Protein AF-A0AAW2L0H9-F1 (afdb_monomer)

Structure (mmCIF, N/CA/C/O backbone):
data_AF-A0AAW2L0H9-F1
#
_entry.id   AF-A0AAW2L0H9-F1
#
loop_
_atom_site.group_PDB
_atom_site.id
_atom_site.type_symbol
_atom_site.label_atom_id
_atom_site.label_alt_id
_atom_site.label_comp_id
_atom_site.label_asym_id
_atom_site.label_entity_id
_atom_site.label_seq_id
_atom_site.pdbx_PDB_ins_code
_atom_site.Cartn_x
_atom_site.Cartn_y
_atom_site.Cartn_z
_atom_site.occupancy
_atom_site.B_iso_or_equiv
_atom_site.auth_seq_id
_atom_site.auth_comp_id
_atom_site.auth_asym_id
_atom_site.auth_atom_id
_atom_site.pdbx_PDB_model_num
ATOM 1 N N . MET A 1 1 ? -26.288 -9.639 9.232 1.00 68.69 1 MET A N 1
ATOM 2 C CA . MET A 1 1 ? -25.685 -8.308 9.494 1.00 68.69 1 MET A CA 1
ATOM 3 C C . MET A 1 1 ? -24.436 -8.080 8.660 1.00 68.69 1 MET A C 1
ATOM 5 O O . MET A 1 1 ? -24.229 -6.952 8.242 1.00 68.69 1 MET A O 1
ATOM 9 N N . GLU A 1 2 ? -23.657 -9.123 8.372 1.00 68.81 2 GLU A N 1
ATOM 10 C CA . GLU A 1 2 ? -22.473 -9.028 7.508 1.00 68.81 2 GLU A CA 1
ATOM 11 C C . GLU A 1 2 ? -22.775 -8.442 6.126 1.00 68.81 2 GLU A C 1
ATOM 13 O O . GLU A 1 2 ? -22.082 -7.518 5.729 1.00 68.81 2 GLU A O 1
ATOM 18 N N . ASN A 1 3 ? -23.859 -8.856 5.455 1.00 74.88 3 ASN A N 1
ATOM 19 C CA . ASN A 1 3 ? -24.257 -8.261 4.167 1.00 74.88 3 ASN A CA 1
ATOM 20 C C . ASN A 1 3 ? -24.518 -6.748 4.273 1.00 74.88 3 ASN A C 1
ATOM 22 O O . ASN A 1 3 ? -23.981 -5.981 3.492 1.00 74.88 3 ASN A O 1
ATOM 26 N N . ALA A 1 4 ? -25.215 -6.290 5.319 1.00 76.44 4 ALA A N 1
ATOM 27 C CA . ALA A 1 4 ? -25.436 -4.857 5.532 1.00 76.44 4 ALA A CA 1
ATOM 28 C C . ALA A 1 4 ? -24.124 -4.086 5.792 1.00 76.44 4 ALA A C 1
ATOM 30 O O . ALA A 1 4 ? -23.975 -2.951 5.351 1.00 76.44 4 ALA A O 1
ATOM 31 N N . ILE A 1 5 ? -23.163 -4.701 6.493 1.00 80.94 5 ILE A N 1
ATOM 32 C CA . ILE A 1 5 ? -21.827 -4.125 6.719 1.00 80.94 5 ILE A CA 1
ATOM 33 C C . ILE A 1 5 ? -20.991 -4.149 5.429 1.00 80.94 5 ILE A C 1
ATOM 35 O O . ILE A 1 5 ? -20.182 -3.249 5.217 1.00 80.94 5 ILE A O 1
ATOM 39 N N . ARG A 1 6 ? -21.188 -5.146 4.560 1.00 79.12 6 ARG A N 1
ATOM 40 C CA . ARG A 1 6 ? -20.554 -5.234 3.240 1.00 79.12 6 ARG A CA 1
ATOM 41 C C . ARG A 1 6 ? -21.055 -4.115 2.325 1.00 79.12 6 ARG A C 1
ATOM 43 O O . ARG A 1 6 ? -20.229 -3.423 1.738 1.00 79.12 6 ARG A O 1
ATOM 50 N N . ASP A 1 7 ? -22.367 -3.896 2.284 1.00 82.44 7 ASP A N 1
ATOM 51 C CA . ASP A 1 7 ? -23.002 -2.871 1.447 1.00 82.44 7 ASP A CA 1
ATOM 52 C C . ASP A 1 7 ? -22.678 -1.451 1.937 1.00 82.44 7 ASP A C 1
ATOM 54 O O . ASP A 1 7 ? -22.433 -0.544 1.144 1.00 82.44 7 ASP A O 1
ATOM 58 N N . ASN A 1 8 ? -22.624 -1.247 3.259 1.00 83.81 8 ASN A N 1
ATOM 59 C CA . ASN A 1 8 ? -22.201 0.015 3.857 1.00 83.81 8 ASN A CA 1
ATOM 60 C C . ASN A 1 8 ? -21.251 -0.213 5.054 1.00 83.81 8 ASN A C 1
ATOM 62 O O . ASN A 1 8 ? -21.676 -0.333 6.207 1.00 83.81 8 ASN A O 1
ATOM 66 N N . PRO A 1 9 ? -19.927 -0.183 4.829 1.00 80.75 9 PRO A N 1
ATOM 67 C CA . PRO A 1 9 ? -18.940 -0.372 5.896 1.00 80.75 9 PRO A CA 1
ATOM 68 C C . PRO A 1 9 ? -18.970 0.730 6.965 1.00 80.75 9 PRO A C 1
ATOM 70 O O . PRO A 1 9 ? -18.558 0.528 8.113 1.00 80.75 9 PRO A O 1
ATOM 73 N N . ASN A 1 10 ? -19.483 1.910 6.614 1.00 82.88 10 ASN A N 1
ATOM 74 C CA . ASN A 1 10 ? -19.468 3.100 7.456 1.00 82.88 10 ASN A CA 1
ATOM 75 C C . ASN A 1 10 ? -20.733 3.256 8.310 1.00 82.88 10 ASN A C 1
ATOM 77 O O . ASN A 1 10 ? -20.893 4.295 8.945 1.00 82.88 10 ASN A O 1
ATOM 81 N N . ILE A 1 11 ? -21.592 2.229 8.406 1.00 88.25 11 ILE A N 1
ATOM 82 C CA . ILE A 1 11 ? -22.805 2.300 9.237 1.00 88.25 11 ILE A CA 1
ATOM 83 C C . I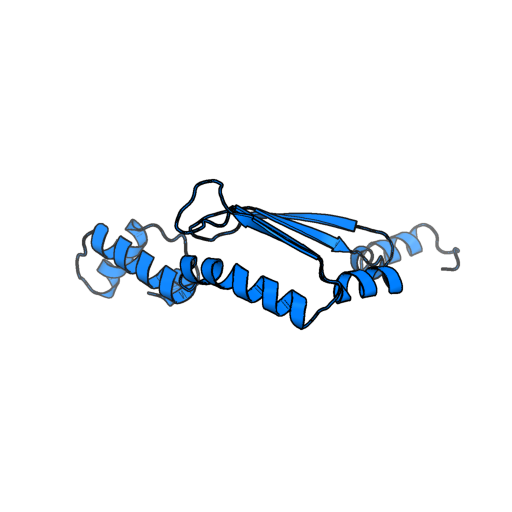LE A 1 11 ? -22.449 2.721 10.679 1.00 88.25 11 ILE A C 1
ATOM 85 O O . ILE A 1 11 ? -21.609 2.067 11.319 1.00 88.25 11 ILE A O 1
ATOM 89 N N . PRO A 1 12 ? -23.079 3.780 11.220 1.00 90.81 12 PRO A N 1
ATOM 90 C CA . PRO A 1 12 ? -22.887 4.205 12.599 1.00 90.81 12 PRO A CA 1
ATOM 91 C C . PRO A 1 12 ? -23.202 3.090 13.603 1.00 90.81 12 PRO A C 1
ATOM 93 O O . PRO A 1 12 ? -24.189 2.366 13.474 1.00 90.81 12 PRO A O 1
ATOM 96 N N . ILE A 1 13 ? -22.401 2.986 14.668 1.00 90.38 13 ILE A N 1
ATOM 97 C CA . ILE A 1 13 ? -22.581 1.950 15.704 1.00 90.38 13 ILE A CA 1
ATOM 98 C C . ILE A 1 13 ? -23.964 2.032 16.363 1.00 90.38 13 ILE A C 1
ATOM 100 O O . ILE A 1 13 ? -24.555 0.999 16.666 1.00 90.38 13 ILE A O 1
ATOM 104 N N . GLN A 1 14 ? -24.503 3.242 16.546 1.00 90.38 14 GLN A N 1
ATOM 105 C CA . GLN A 1 14 ? -25.849 3.429 17.099 1.00 90.38 14 GLN A CA 1
ATOM 106 C C . GLN A 1 14 ? -26.927 2.839 16.190 1.00 90.38 14 GLN A C 1
ATOM 108 O O . GLN A 1 14 ? -27.842 2.167 16.656 1.00 90.38 14 GLN A O 1
ATOM 113 N N . GLN A 1 15 ? -26.780 3.014 14.878 1.00 90.94 15 GLN A N 1
ATOM 114 C CA . GLN A 1 15 ? -27.716 2.464 13.907 1.00 90.94 15 GLN A CA 1
ATOM 115 C C . GLN A 1 15 ? -27.656 0.929 13.884 1.00 90.94 15 GLN A C 1
ATOM 117 O O . GLN A 1 15 ? -28.698 0.275 13.837 1.00 90.94 15 GLN A O 1
ATOM 122 N N . LEU A 1 16 ? -26.459 0.342 14.015 1.00 91.06 16 LEU A N 1
ATOM 123 C CA . LEU A 1 16 ? -26.296 -1.106 14.193 1.00 91.06 16 LEU A CA 1
ATOM 124 C C . LEU A 1 16 ? -26.947 -1.602 15.490 1.00 91.06 16 LEU A C 1
ATOM 126 O O . LEU A 1 16 ? -27.699 -2.572 15.446 1.00 91.06 16 LEU A O 1
ATOM 130 N N . LYS A 1 17 ? -26.721 -0.922 16.624 1.00 91.94 17 LYS A N 1
ATOM 131 C CA . LYS A 1 17 ? -27.340 -1.276 17.914 1.00 91.94 17 LYS A CA 1
ATOM 132 C C . LYS A 1 17 ? -28.870 -1.259 17.812 1.00 91.94 17 LYS A C 1
ATOM 134 O O . LYS A 1 17 ? -29.513 -2.235 18.186 1.00 91.94 17 LYS A O 1
ATOM 139 N N . ASN A 1 18 ? -29.439 -0.205 17.228 1.00 91.19 18 ASN A N 1
ATOM 140 C CA . ASN A 1 18 ? -30.886 -0.080 17.032 1.00 91.19 18 ASN A CA 1
ATOM 141 C C . ASN A 1 18 ? -31.439 -1.166 16.102 1.00 91.19 18 ASN A C 1
ATOM 143 O O . ASN A 1 18 ? -32.533 -1.675 16.323 1.00 91.19 18 ASN A O 1
ATOM 147 N N . THR A 1 19 ? -30.680 -1.551 15.075 1.00 89.69 19 THR A N 1
ATOM 148 C CA . THR A 1 19 ? -31.071 -2.637 14.166 1.00 89.69 19 THR A CA 1
ATOM 149 C C . THR A 1 19 ? -31.106 -3.985 14.887 1.00 89.69 19 THR A C 1
ATOM 151 O O . THR A 1 19 ? -32.028 -4.766 14.665 1.00 89.69 19 THR A O 1
ATOM 154 N N . ILE A 1 20 ? -30.135 -4.251 15.767 1.00 89.88 20 ILE A N 1
ATOM 155 C CA . ILE A 1 20 ? -30.095 -5.471 16.588 1.00 89.88 20 ILE A CA 1
ATOM 156 C C . ILE A 1 20 ? -31.276 -5.501 17.551 1.00 89.88 20 ILE A C 1
ATOM 158 O O . ILE A 1 20 ? -31.973 -6.510 17.618 1.00 89.88 20 ILE A O 1
ATOM 162 N N . LEU A 1 21 ? -31.542 -4.384 18.231 1.00 91.69 21 LEU A N 1
ATOM 163 C CA . LEU A 1 21 ? -32.675 -4.275 19.142 1.00 91.69 21 LEU A CA 1
ATOM 164 C C . LEU A 1 21 ? -33.998 -4.543 18.411 1.00 91.69 21 LEU A C 1
ATOM 166 O O . LEU A 1 21 ? -34.785 -5.359 18.866 1.00 91.69 21 LEU A O 1
ATOM 170 N N . LYS A 1 22 ? -34.212 -3.945 17.232 1.00 91.38 22 LYS A N 1
ATOM 171 C CA . LYS A 1 22 ? -35.440 -4.155 16.445 1.00 91.38 22 LYS A CA 1
ATOM 172 C C . LYS A 1 22 ? -35.606 -5.584 15.920 1.00 91.38 22 LYS A C 1
ATOM 174 O O . LYS A 1 22 ? -36.728 -6.065 15.850 1.00 91.38 22 LYS A O 1
ATOM 179 N N . LYS A 1 23 ? -34.522 -6.245 15.498 1.00 90.38 23 LYS A N 1
ATOM 180 C CA . LYS A 1 23 ? -34.596 -7.580 14.872 1.00 90.38 23 LYS A CA 1
ATOM 181 C C . LYS A 1 23 ? -34.582 -8.728 15.872 1.00 90.38 23 LYS A C 1
ATOM 183 O O . LYS A 1 23 ? -35.195 -9.754 15.615 1.00 90.38 23 LYS A O 1
ATOM 188 N N . CYS A 1 24 ? -33.834 -8.579 16.958 1.00 87.81 24 CYS A N 1
ATOM 189 C CA . CYS A 1 24 ? -33.586 -9.655 17.914 1.00 87.81 24 CYS A CA 1
ATOM 190 C C . CYS A 1 24 ? -34.251 -9.401 19.269 1.00 87.81 24 CYS A C 1
ATOM 192 O O . CYS A 1 24 ? -34.250 -10.302 20.096 1.00 87.81 24 CYS A O 1
ATOM 194 N N . ASN A 1 25 ? -34.783 -8.196 19.510 1.00 90.69 25 ASN A N 1
ATOM 195 C CA . ASN A 1 25 ? -35.344 -7.770 20.794 1.00 90.69 25 ASN A CA 1
ATOM 196 C C . ASN A 1 25 ? -34.372 -7.941 21.979 1.00 90.69 25 ASN A C 1
ATOM 198 O O . ASN A 1 25 ? -34.776 -8.220 23.103 1.00 90.69 25 ASN A O 1
ATOM 202 N N . VAL A 1 26 ? -33.068 -7.791 21.715 1.00 90.69 26 VAL A N 1
ATOM 203 C CA . VAL A 1 26 ? -31.995 -7.923 22.708 1.00 90.69 26 VAL A CA 1
ATOM 204 C C . VAL A 1 26 ? -31.217 -6.621 22.791 1.00 90.69 26 VAL A C 1
ATOM 206 O O . VAL A 1 26 ? -30.742 -6.097 21.778 1.00 90.69 26 VAL A O 1
ATOM 209 N N . GLU A 1 27 ? -31.018 -6.128 24.012 1.00 89.94 27 GLU A N 1
ATOM 210 C CA . GLU A 1 27 ? -30.128 -5.004 24.248 1.00 89.94 27 GLU A CA 1
ATOM 211 C C . GLU A 1 27 ? -28.664 -5.461 24.327 1.00 89.94 27 GLU A C 1
ATOM 213 O O . GLU A 1 27 ? -28.270 -6.310 25.125 1.00 89.94 27 GLU A O 1
ATOM 218 N N . VAL A 1 28 ? -27.824 -4.870 23.480 1.00 90.94 28 VAL A N 1
ATOM 219 C CA . VAL A 1 28 ? -26.385 -5.144 23.418 1.00 90.94 28 VAL A CA 1
ATOM 220 C C . VAL A 1 28 ? -25.584 -3.894 23.743 1.00 90.94 28 VAL A C 1
ATOM 222 O O . VAL A 1 28 ? -25.894 -2.790 23.292 1.00 90.94 28 VAL A O 1
ATOM 225 N N . SER A 1 29 ? -24.500 -4.063 24.503 1.00 93.31 29 SER A N 1
ATOM 226 C CA . SER A 1 29 ? -23.607 -2.946 24.806 1.00 93.31 29 SER A CA 1
ATOM 227 C C . SER A 1 29 ? -22.956 -2.405 23.531 1.00 93.31 29 SER A C 1
ATOM 229 O O . SER A 1 29 ? -22.637 -3.149 22.597 1.00 93.31 29 SER A O 1
ATOM 231 N N . ARG A 1 30 ? -22.690 -1.095 23.511 1.00 91.69 30 ARG A N 1
ATOM 232 C CA . ARG A 1 30 ? -21.999 -0.428 22.396 1.00 91.69 30 ARG A CA 1
ATOM 233 C C . ARG A 1 30 ? -20.672 -1.116 22.050 1.00 91.69 30 ARG A C 1
ATOM 235 O O . ARG A 1 30 ? -20.352 -1.273 20.875 1.00 91.69 30 ARG A O 1
ATOM 242 N N . PHE A 1 31 ? -19.927 -1.565 23.062 1.00 92.50 31 PHE A N 1
ATOM 243 C CA . PHE A 1 31 ? -18.649 -2.257 22.881 1.00 92.50 31 PHE A CA 1
ATOM 244 C C . PHE A 1 31 ? -18.797 -3.627 22.207 1.00 92.50 31 PHE A C 1
ATOM 246 O O . PHE A 1 31 ? -17.964 -3.970 21.368 1.00 92.50 31 PHE A O 1
ATOM 253 N N . LYS A 1 32 ? -19.863 -4.389 22.506 1.00 93.12 32 LYS A N 1
ATOM 254 C CA . LYS A 1 32 ? -20.151 -5.660 21.815 1.00 93.12 32 LYS A CA 1
ATOM 255 C C . LYS A 1 32 ? -20.430 -5.426 20.330 1.00 93.12 32 LYS A C 1
ATOM 257 O O . LYS A 1 32 ? -19.834 -6.095 19.491 1.00 93.12 32 LYS A O 1
ATOM 262 N N . VAL A 1 33 ? -21.259 -4.430 20.003 1.00 92.56 33 VAL A N 1
ATOM 263 C CA . VAL A 1 33 ? -21.573 -4.071 18.606 1.00 92.56 33 VAL A CA 1
ATOM 264 C C . VAL A 1 33 ? -20.320 -3.619 17.855 1.00 92.56 33 VAL A C 1
ATOM 266 O O . VAL A 1 33 ? -20.112 -4.007 16.710 1.00 92.56 33 VAL A O 1
ATOM 269 N N . LEU A 1 34 ? -19.449 -2.845 18.505 1.00 90.44 34 LEU A N 1
ATOM 270 C CA . LEU A 1 34 ? -18.197 -2.381 17.909 1.00 90.44 34 LEU A CA 1
ATOM 271 C C . LEU A 1 34 ? -17.231 -3.538 17.608 1.00 90.44 34 LEU A C 1
ATOM 273 O O . LEU A 1 34 ? -16.693 -3.599 16.504 1.00 90.44 34 LEU A O 1
ATOM 277 N N . ARG A 1 35 ? -17.051 -4.482 18.543 1.00 90.69 35 ARG A N 1
ATOM 278 C CA . ARG A 1 35 ? -16.224 -5.685 18.324 1.00 90.69 35 ARG A CA 1
ATOM 279 C C . ARG A 1 35 ? -16.792 -6.582 17.225 1.00 90.69 35 ARG A C 1
ATOM 281 O O . ARG A 1 35 ? -16.040 -7.023 16.361 1.00 90.69 35 ARG A O 1
ATOM 288 N N . ALA A 1 36 ? -18.108 -6.796 17.216 1.00 90.44 36 ALA A N 1
ATOM 289 C CA . ALA A 1 36 ? -18.778 -7.564 16.169 1.00 90.44 36 ALA A CA 1
ATOM 290 C C . ALA A 1 36 ? -18.609 -6.903 14.792 1.00 90.44 36 ALA A C 1
ATOM 292 O O . ALA A 1 36 ? -18.262 -7.577 13.828 1.00 90.44 36 ALA A O 1
ATOM 293 N N . LYS A 1 37 ? -18.764 -5.572 14.708 1.00 89.00 37 LYS A N 1
ATOM 294 C CA . LYS A 1 37 ? -18.522 -4.818 13.471 1.00 89.00 37 LYS A CA 1
ATOM 295 C C . LYS A 1 37 ? -17.075 -4.961 12.997 1.00 89.00 37 LYS A C 1
ATOM 297 O O . LYS A 1 37 ? -16.859 -5.187 11.813 1.00 89.00 37 LYS A O 1
ATOM 302 N N . LYS A 1 38 ? -16.097 -4.834 13.901 1.00 86.69 38 LYS A N 1
ATOM 303 C CA . LYS A 1 38 ? -14.673 -5.006 13.575 1.00 86.69 38 LYS A CA 1
ATOM 304 C C . LYS A 1 38 ? -14.397 -6.407 13.016 1.00 86.69 38 LYS A C 1
ATOM 306 O O . LYS A 1 38 ? -13.826 -6.513 11.941 1.00 86.69 38 LYS A O 1
ATOM 311 N N . THR A 1 39 ? -14.890 -7.443 13.691 1.00 88.06 39 THR A N 1
ATOM 312 C CA . THR A 1 39 ? -14.723 -8.847 13.273 1.00 88.06 39 THR A CA 1
ATOM 313 C C . THR A 1 39 ? -15.359 -9.103 11.903 1.00 88.06 39 THR A C 1
ATOM 315 O O . THR A 1 39 ? -14.741 -9.705 11.033 1.00 88.06 39 THR A O 1
ATOM 318 N N . ALA A 1 40 ? -16.568 -8.581 11.668 1.00 87.56 40 ALA A N 1
ATOM 319 C CA . ALA A 1 40 ? -17.229 -8.681 10.368 1.00 87.56 40 ALA A CA 1
ATOM 320 C C . ALA A 1 40 ? -16.444 -7.954 9.262 1.00 87.56 40 ALA A C 1
ATOM 322 O O . ALA A 1 40 ? -16.328 -8.462 8.152 1.00 87.56 40 ALA A O 1
ATOM 323 N N . LEU A 1 41 ? -15.878 -6.775 9.549 1.00 83.19 41 LEU A N 1
ATOM 324 C CA . LEU A 1 41 ? -15.042 -6.047 8.590 1.00 83.19 41 LEU A CA 1
ATOM 325 C C . LEU A 1 41 ? -13.752 -6.805 8.253 1.00 83.19 41 LEU A C 1
ATOM 327 O O . LEU A 1 41 ? -13.385 -6.846 7.082 1.00 83.19 41 LEU A O 1
ATOM 331 N N . GLU A 1 42 ? -13.106 -7.419 9.245 1.00 83.25 42 GLU A N 1
ATOM 332 C CA . GLU A 1 42 ? -11.930 -8.280 9.053 1.00 83.25 42 GLU A CA 1
ATOM 333 C C . GLU A 1 42 ? -12.272 -9.530 8.229 1.00 83.25 42 GLU A C 1
ATOM 335 O O . GLU A 1 42 ? -11.513 -9.908 7.344 1.00 83.25 42 GLU A O 1
ATOM 340 N N . ALA A 1 43 ? -13.441 -10.139 8.444 1.00 84.31 43 ALA A N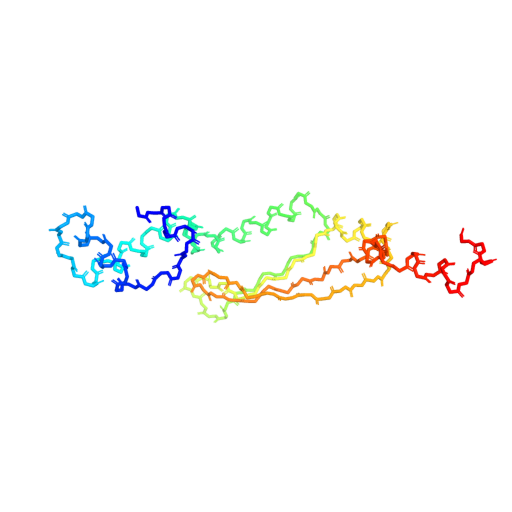 1
ATOM 341 C CA . ALA A 1 43 ? -13.899 -11.272 7.640 1.00 84.31 43 ALA A CA 1
ATOM 342 C C . ALA A 1 43 ? -14.216 -10.877 6.184 1.00 84.31 43 ALA A C 1
ATOM 344 O O . ALA A 1 43 ? -13.929 -11.634 5.261 1.00 84.31 43 ALA A O 1
ATOM 345 N N . ILE A 1 44 ? -14.791 -9.688 5.960 1.00 81.31 44 ILE A N 1
ATOM 346 C CA . ILE A 1 44 ? -15.161 -9.205 4.620 1.00 81.31 44 ILE A CA 1
ATOM 347 C C . ILE A 1 44 ? -13.936 -8.764 3.812 1.00 81.31 44 ILE A C 1
ATOM 349 O O . ILE A 1 44 ? -13.857 -9.060 2.623 1.00 81.31 44 ILE A O 1
ATOM 353 N N . ARG A 1 45 ? -13.021 -8.003 4.423 1.00 74.12 45 ARG A N 1
ATOM 354 C CA . ARG A 1 45 ? -11.859 -7.408 3.733 1.00 74.12 45 ARG A CA 1
ATOM 355 C C . ARG A 1 45 ? -10.628 -8.311 3.757 1.00 74.12 45 ARG A C 1
ATOM 357 O O . ARG A 1 45 ? -9.704 -8.107 2.974 1.00 74.12 45 ARG A O 1
ATOM 364 N N . GLY A 1 46 ? -10.637 -9.317 4.626 1.00 76.44 46 GLY A N 1
ATOM 365 C CA . 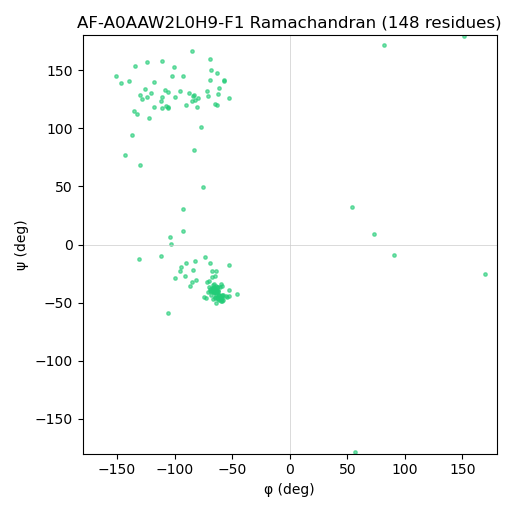GLY A 1 46 ? -9.440 -10.025 5.040 1.00 76.44 46 GLY A CA 1
ATOM 366 C C . GLY A 1 46 ? -8.701 -9.264 6.141 1.00 76.44 46 GLY A C 1
ATOM 367 O O . GLY A 1 46 ? -9.023 -8.128 6.496 1.00 76.44 46 GLY A O 1
ATOM 368 N N . ALA A 1 47 ? -7.684 -9.914 6.699 1.00 76.44 47 ALA A N 1
ATOM 369 C CA . AL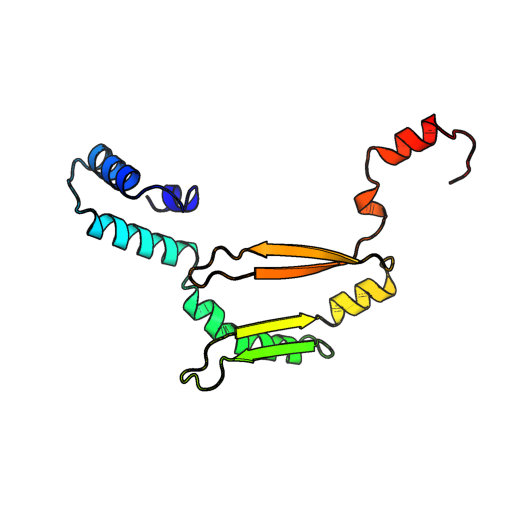A A 1 47 ? -6.781 -9.254 7.624 1.00 76.44 47 ALA A CA 1
ATOM 370 C C . ALA A 1 47 ? -5.813 -8.382 6.818 1.00 76.44 47 ALA A C 1
ATOM 372 O O . ALA A 1 47 ? -4.841 -8.903 6.270 1.00 76.44 47 ALA A O 1
ATOM 373 N N . ASP A 1 48 ? -6.072 -7.072 6.773 1.00 74.88 48 ASP A N 1
ATOM 374 C CA . ASP A 1 48 ? -5.194 -6.089 6.128 1.00 74.88 48 ASP A CA 1
ATOM 375 C C . ASP A 1 48 ? -3.726 -6.336 6.529 1.00 74.88 48 ASP A C 1
ATOM 377 O O . ASP A 1 48 ? -2.853 -6.369 5.672 1.00 74.88 48 ASP A O 1
ATOM 381 N N . THR A 1 49 ? -3.446 -6.625 7.810 1.00 76.94 49 THR A N 1
ATOM 382 C CA . THR A 1 49 ? -2.089 -6.916 8.315 1.00 76.94 49 THR A CA 1
ATOM 383 C C . THR A 1 49 ? -1.403 -8.041 7.542 1.00 76.94 49 THR A C 1
ATOM 385 O O . THR A 1 49 ? -0.264 -7.886 7.109 1.00 76.94 49 THR A O 1
ATOM 388 N N . LYS A 1 50 ? -2.122 -9.141 7.286 1.00 81.62 50 LYS A N 1
ATOM 389 C CA . LYS A 1 50 ? -1.587 -10.287 6.541 1.00 81.62 50 LYS A CA 1
ATOM 390 C C . LYS A 1 50 ? -1.301 -9.928 5.085 1.00 81.62 50 LYS A C 1
ATOM 392 O O . LYS A 1 50 ? -0.334 -10.412 4.516 1.00 81.62 50 LYS A O 1
ATOM 397 N N . GLN A 1 51 ? -2.111 -9.064 4.468 1.00 82.69 51 GLN A N 1
ATOM 398 C CA . GLN A 1 51 ? -1.860 -8.619 3.091 1.00 82.69 51 GLN A CA 1
ATOM 399 C C . GLN A 1 51 ? -0.527 -7.868 2.976 1.00 82.69 51 GLN A C 1
ATOM 401 O O . GLN A 1 51 ? 0.217 -8.097 2.023 1.00 82.69 51 GLN A O 1
ATOM 406 N N . TYR A 1 52 ? -0.191 -7.026 3.959 1.00 83.31 52 TYR A N 1
ATOM 407 C CA . TYR A 1 52 ? 1.099 -6.329 3.983 1.00 83.31 52 TYR A CA 1
ATOM 408 C C . TYR A 1 52 ? 2.279 -7.275 4.255 1.00 83.31 52 TYR A C 1
ATOM 410 O O . TYR A 1 52 ? 3.353 -7.063 3.695 1.00 83.31 52 TYR A O 1
ATOM 418 N N . GLU A 1 53 ? 2.090 -8.349 5.031 1.00 83.75 53 GLU A N 1
ATOM 419 C CA . GLU A 1 53 ? 3.112 -9.395 5.220 1.00 83.75 53 GLU A CA 1
ATOM 420 C C . GLU A 1 53 ? 3.483 -10.076 3.891 1.00 83.75 53 GLU A C 1
ATOM 422 O O . GLU A 1 53 ? 4.658 -10.347 3.633 1.00 83.75 53 GLU A O 1
ATOM 427 N N . TYR A 1 54 ? 2.508 -10.275 2.995 1.00 88.94 54 TYR A N 1
ATOM 428 C CA . TYR A 1 54 ? 2.742 -10.880 1.682 1.00 88.94 54 TYR A CA 1
ATOM 429 C C . TYR A 1 54 ? 3.448 -9.967 0.672 1.00 88.94 54 TYR A C 1
ATOM 431 O O . TYR A 1 54 ? 3.891 -10.469 -0.361 1.00 88.94 54 TYR A O 1
ATOM 439 N N . LEU A 1 55 ? 3.606 -8.662 0.932 1.00 90.62 55 LEU A N 1
ATOM 440 C CA . LEU A 1 55 ? 4.237 -7.743 -0.029 1.00 90.62 55 LEU A CA 1
ATOM 441 C C . LEU A 1 55 ? 5.671 -8.147 -0.384 1.00 90.62 55 LEU A C 1
ATOM 443 O O . LEU A 1 55 ? 6.083 -7.975 -1.532 1.00 90.62 55 LEU A O 1
ATOM 447 N N . TRP A 1 56 ? 6.415 -8.714 0.568 1.00 89.19 56 TRP A N 1
ATOM 448 C CA . TRP A 1 56 ? 7.769 -9.222 0.334 1.00 89.19 56 TRP A CA 1
ATOM 449 C C . TRP A 1 56 ? 7.761 -10.381 -0.661 1.00 89.19 56 TRP A C 1
ATOM 451 O O . TRP A 1 56 ? 8.449 -10.332 -1.680 1.00 89.19 56 TRP A O 1
ATOM 461 N N . ASN A 1 57 ? 6.901 -11.370 -0.415 1.00 92.69 57 ASN A N 1
ATOM 462 C CA . ASN A 1 57 ? 6.744 -12.533 -1.285 1.00 92.69 57 ASN A CA 1
ATOM 463 C C . ASN A 1 57 ? 6.223 -12.130 -2.666 1.00 92.69 57 ASN A C 1
ATOM 465 O O . ASN A 1 57 ? 6.694 -12.645 -3.678 1.00 92.69 57 ASN A O 1
ATOM 469 N N . TYR A 1 58 ? 5.289 -11.177 -2.724 1.00 92.75 58 TYR A N 1
ATOM 470 C CA . TYR A 1 58 ? 4.793 -10.621 -3.977 1.00 92.75 58 TYR A CA 1
ATOM 471 C C . TYR A 1 58 ? 5.924 -9.975 -4.779 1.00 92.75 58 TYR A C 1
ATOM 473 O O . TYR A 1 58 ? 6.069 -10.260 -5.967 1.00 92.75 58 TYR A O 1
ATOM 481 N N . CYS A 1 59 ? 6.765 -9.158 -4.134 1.00 93.19 59 CYS A N 1
ATOM 482 C CA . CYS A 1 59 ? 7.885 -8.522 -4.817 1.00 93.19 59 CYS A CA 1
ATOM 483 C C . CYS A 1 59 ? 8.838 -9.549 -5.429 1.00 93.19 59 CYS A C 1
ATOM 485 O O . CYS A 1 59 ? 9.214 -9.396 -6.591 1.00 93.19 59 CYS A O 1
ATOM 487 N N . GLU A 1 60 ? 9.181 -10.610 -4.694 1.00 93.31 60 GLU A N 1
ATOM 488 C CA . GLU A 1 60 ? 10.032 -11.665 -5.251 1.00 93.31 60 GLU A CA 1
ATOM 489 C C . GLU A 1 60 ? 9.351 -12.467 -6.350 1.00 93.31 60 GLU A C 1
ATOM 491 O O . GLU A 1 60 ? 9.959 -12.730 -7.387 1.00 93.31 60 GLU A O 1
ATOM 496 N N . THR A 1 61 ? 8.065 -12.770 -6.192 1.00 95.56 61 THR A N 1
ATOM 497 C CA . THR A 1 61 ? 7.289 -13.467 -7.222 1.00 95.56 61 THR A CA 1
ATOM 498 C C . THR A 1 61 ? 7.298 -12.679 -8.532 1.00 95.56 61 THR A C 1
ATOM 500 O O . THR A 1 61 ? 7.529 -13.257 -9.594 1.00 95.56 61 THR A O 1
ATOM 503 N N . VAL A 1 62 ? 7.113 -11.356 -8.478 1.00 95.62 62 VAL A N 1
ATOM 504 C CA . VAL A 1 62 ? 7.157 -10.499 -9.672 1.00 95.62 62 VAL A CA 1
ATOM 505 C C . VAL A 1 62 ? 8.554 -10.477 -10.291 1.00 95.62 62 VAL A C 1
ATOM 507 O O . VAL A 1 62 ? 8.664 -10.545 -11.513 1.00 95.62 62 VAL A O 1
ATOM 510 N N . ARG A 1 63 ? 9.623 -10.418 -9.485 1.00 93.88 63 ARG A N 1
ATOM 511 C CA . ARG A 1 63 ? 11.000 -10.465 -10.008 1.00 93.88 63 ARG A CA 1
ATOM 512 C C . ARG A 1 63 ? 11.304 -11.780 -10.726 1.00 93.88 63 ARG A C 1
ATOM 514 O O . ARG A 1 63 ? 11.991 -11.754 -11.741 1.00 93.88 63 ARG A O 1
ATOM 521 N N . GLN A 1 64 ? 10.770 -12.895 -10.228 1.00 96.12 64 GLN A N 1
ATOM 522 C CA . GLN A 1 64 ? 10.947 -14.219 -10.828 1.00 96.12 64 GLN A CA 1
ATOM 523 C C . GLN A 1 64 ? 10.144 -14.394 -12.125 1.00 96.12 64 GLN A C 1
ATOM 525 O O . GLN A 1 64 ? 10.681 -14.877 -13.116 1.00 96.12 64 GLN A O 1
ATOM 530 N N . HIS A 1 65 ? 8.868 -13.995 -12.136 1.00 95.81 65 HIS A N 1
ATOM 531 C CA . HIS A 1 65 ? 7.949 -14.301 -13.242 1.00 95.81 65 HIS A CA 1
ATOM 532 C C . HIS A 1 65 ? 7.861 -13.198 -14.304 1.00 95.81 65 HIS A C 1
ATOM 534 O O . HIS A 1 65 ? 7.407 -13.450 -15.417 1.00 95.81 65 HIS A O 1
ATOM 540 N N . ASN A 1 66 ? 8.265 -11.968 -13.980 1.00 94.31 66 ASN A N 1
ATOM 541 C CA . ASN A 1 66 ? 8.255 -10.835 -14.905 1.00 94.31 66 ASN A CA 1
ATOM 542 C C . ASN A 1 66 ? 9.625 -10.134 -14.894 1.00 94.31 66 ASN A C 1
ATOM 544 O O . ASN A 1 66 ? 9.748 -9.007 -14.385 1.00 94.31 66 ASN A O 1
ATOM 548 N N . PRO A 1 67 ? 10.671 -10.811 -15.406 1.00 93.56 67 PRO A N 1
ATOM 549 C CA . PRO A 1 67 ? 12.028 -10.282 -15.406 1.00 93.56 67 PRO A CA 1
ATOM 550 C C . PRO A 1 67 ? 12.093 -8.931 -16.130 1.00 93.56 67 PRO A C 1
ATOM 552 O O . PRO A 1 67 ? 11.412 -8.695 -17.125 1.00 93.56 67 PRO A O 1
ATOM 555 N N . GLY A 1 68 ? 12.901 -8.015 -15.590 1.00 93.12 68 GLY A N 1
ATOM 556 C CA . GLY A 1 68 ? 12.986 -6.621 -16.046 1.00 93.12 68 GLY A CA 1
ATOM 557 C C . GLY A 1 68 ? 12.030 -5.660 -15.330 1.00 93.12 68 GLY A C 1
ATOM 558 O O . GLY A 1 68 ? 12.145 -4.444 -15.502 1.00 93.12 68 GLY A O 1
ATOM 559 N N . SER A 1 69 ? 11.097 -6.167 -14.516 1.00 95.06 69 SER A N 1
ATOM 560 C CA . SER A 1 69 ? 10.237 -5.326 -13.676 1.00 95.06 69 SER A CA 1
ATOM 561 C C . SER A 1 69 ? 11.048 -4.662 -12.560 1.00 95.06 69 SER A C 1
ATOM 563 O O . SER A 1 69 ? 11.932 -5.277 -11.963 1.00 95.06 69 SER A O 1
ATOM 565 N N . LYS A 1 70 ? 10.733 -3.404 -12.237 1.00 94.00 70 LYS A N 1
ATOM 566 C CA . LYS A 1 70 ? 11.406 -2.641 -11.177 1.00 94.00 70 LYS A CA 1
ATOM 567 C C . LYS A 1 70 ? 10.503 -2.540 -9.958 1.00 94.00 70 LYS A C 1
ATOM 569 O O . LYS A 1 70 ? 9.446 -1.927 -10.043 1.00 94.00 70 LYS A O 1
ATOM 574 N N . LEU A 1 71 ? 10.935 -3.101 -8.829 1.00 95.12 71 LEU A N 1
ATOM 575 C CA . LEU A 1 71 ? 10.213 -3.044 -7.556 1.00 95.12 71 LEU A CA 1
ATOM 576 C C . LEU A 1 71 ? 11.132 -2.548 -6.444 1.00 95.12 71 LEU A C 1
ATOM 578 O O . LEU A 1 71 ? 12.192 -3.131 -6.207 1.00 95.12 71 LEU A O 1
ATOM 58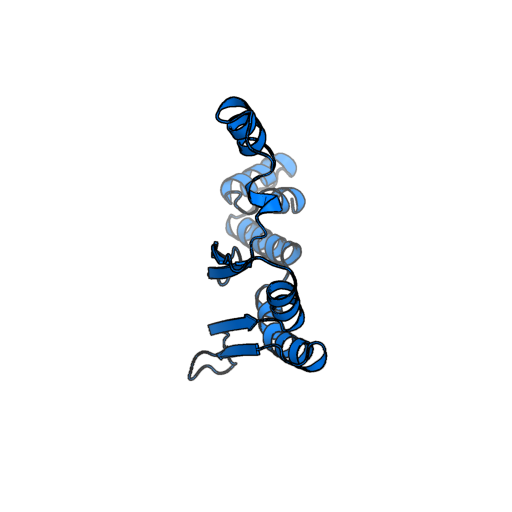2 N N . ILE A 1 72 ? 10.707 -1.488 -5.759 1.00 93.44 72 ILE A N 1
ATOM 583 C CA . ILE A 1 72 ? 11.397 -0.889 -4.617 1.00 93.44 72 ILE A CA 1
ATOM 584 C C . ILE A 1 72 ? 10.425 -0.906 -3.446 1.00 93.44 72 ILE A C 1
ATOM 586 O O . ILE A 1 72 ? 9.452 -0.154 -3.430 1.00 93.44 72 ILE A O 1
ATOM 590 N N . LEU A 1 73 ? 10.700 -1.766 -2.472 1.00 92.62 73 LEU A N 1
ATOM 591 C CA . LEU A 1 73 ? 9.901 -1.907 -1.264 1.00 92.62 73 LEU A CA 1
ATOM 592 C C . LEU A 1 73 ? 10.717 -1.382 -0.080 1.00 92.62 73 LEU A C 1
ATOM 594 O O . LEU A 1 73 ? 11.793 -1.905 0.210 1.00 92.62 73 LEU A O 1
ATOM 598 N N . ARG A 1 74 ? 10.228 -0.322 0.570 1.00 91.88 74 ARG A N 1
ATOM 599 C CA . ARG A 1 74 ? 10.883 0.323 1.714 1.00 91.88 74 ARG A CA 1
ATOM 600 C C . ARG A 1 74 ? 10.236 -0.067 3.032 1.00 91.88 74 ARG A C 1
ATOM 602 O O . ARG A 1 74 ? 9.018 -0.245 3.115 1.00 91.88 74 ARG A O 1
ATOM 609 N N . LYS A 1 75 ? 11.084 -0.166 4.052 1.00 90.81 75 LYS A N 1
ATOM 610 C CA . LYS A 1 75 ? 10.726 -0.420 5.447 1.00 90.81 75 LYS A CA 1
ATOM 611 C C . LYS A 1 75 ? 10.991 0.833 6.271 1.00 90.81 75 LYS A C 1
ATOM 613 O O . LYS A 1 75 ? 11.798 1.663 5.867 1.00 90.81 75 LYS A O 1
ATOM 618 N N . VAL A 1 76 ? 10.332 0.945 7.417 1.00 90.31 76 VAL A N 1
ATOM 619 C CA . VAL A 1 76 ? 10.642 1.979 8.409 1.00 90.31 76 VAL A CA 1
ATOM 620 C C . VAL A 1 76 ? 11.984 1.657 9.070 1.00 90.31 76 VAL A C 1
ATOM 622 O O . VAL A 1 76 ? 12.178 0.543 9.569 1.00 90.31 76 VAL A O 1
ATOM 625 N N . ASP A 1 77 ? 12.896 2.628 9.084 1.00 91.50 77 ASP A N 1
ATOM 626 C CA . ASP A 1 77 ? 14.212 2.482 9.708 1.00 91.50 77 ASP A CA 1
ATOM 627 C C . ASP A 1 77 ? 14.079 2.218 11.214 1.00 91.50 77 ASP A C 1
ATOM 629 O O . ASP A 1 77 ? 13.289 2.857 11.909 1.00 91.50 77 ASP A O 1
ATOM 633 N N . GLY A 1 78 ? 14.841 1.244 11.720 1.00 90.38 78 GLY A N 1
ATOM 634 C CA . GLY A 1 78 ? 14.820 0.860 13.136 1.00 90.38 78 GLY A CA 1
ATOM 635 C C . GLY A 1 78 ? 13.573 0.089 13.589 1.00 90.38 78 GLY A C 1
ATOM 636 O O . GLY A 1 78 ? 13.412 -0.127 14.787 1.00 90.38 78 GLY A O 1
ATOM 637 N N . SER A 1 79 ? 12.694 -0.333 12.670 1.00 88.12 79 SER A N 1
ATOM 638 C CA . SER A 1 79 ? 11.542 -1.178 13.015 1.00 88.12 79 SER A CA 1
ATOM 639 C C . SER A 1 79 ? 11.901 -2.668 13.049 1.00 88.12 79 SER A C 1
ATOM 641 O O . SER A 1 79 ? 12.368 -3.226 12.054 1.00 88.12 79 SER A O 1
ATOM 643 N N . ASP A 1 80 ? 11.642 -3.308 14.191 1.00 85.44 80 ASP A N 1
ATOM 644 C CA . ASP A 1 80 ? 11.681 -4.761 14.366 1.00 85.44 80 ASP A CA 1
ATOM 645 C C . ASP A 1 80 ? 10.409 -5.214 15.114 1.00 85.44 80 ASP A C 1
ATOM 647 O O . ASP A 1 80 ? 10.213 -4.819 16.269 1.00 85.44 80 ASP A O 1
ATOM 651 N N . PRO A 1 81 ? 9.487 -5.961 14.475 1.00 82.75 81 PRO A N 1
ATOM 652 C CA . PRO A 1 81 ? 9.556 -6.494 13.113 1.00 82.75 81 PRO A CA 1
ATOM 653 C C . PRO A 1 81 ? 9.465 -5.407 12.023 1.00 82.75 81 PRO A C 1
ATOM 655 O O . PRO A 1 81 ? 8.955 -4.312 12.272 1.00 82.75 81 PRO A O 1
ATOM 658 N N . PRO A 1 82 ? 9.927 -5.698 10.791 1.00 83.12 82 PRO A N 1
ATOM 659 C CA . PRO A 1 82 ? 9.984 -4.722 9.709 1.00 83.12 82 PRO A CA 1
ATOM 660 C C . PRO A 1 82 ? 8.594 -4.214 9.306 1.00 83.12 82 PRO A C 1
ATOM 662 O O . PRO A 1 82 ? 7.753 -4.977 8.828 1.00 83.12 82 PRO A O 1
ATOM 665 N N . VAL A 1 83 ? 8.385 -2.903 9.419 1.00 86.12 83 VAL A N 1
ATOM 666 C CA . VAL A 1 83 ? 7.127 -2.236 9.052 1.00 86.12 83 VAL A CA 1
ATOM 667 C C . VAL A 1 83 ? 7.208 -1.682 7.632 1.00 86.12 83 VAL A C 1
ATOM 669 O O . VAL A 1 83 ? 8.170 -1.005 7.272 1.00 86.12 83 VAL A O 1
ATOM 672 N N . PHE A 1 84 ? 6.186 -1.954 6.819 1.00 87.19 84 PHE A N 1
ATOM 673 C CA . PHE A 1 84 ? 6.046 -1.411 5.467 1.00 87.19 84 PHE A CA 1
ATOM 674 C C . PHE A 1 84 ? 5.934 0.125 5.473 1.00 87.19 84 PHE A C 1
ATOM 676 O O . PHE A 1 84 ? 5.084 0.676 6.168 1.00 87.19 84 PHE A O 1
ATOM 683 N N . GLU A 1 85 ? 6.749 0.808 4.659 1.00 89.81 85 GLU A N 1
ATOM 684 C CA . GLU A 1 85 ? 6.678 2.266 4.471 1.00 89.81 85 GLU A CA 1
ATOM 685 C C . GLU A 1 85 ? 6.069 2.623 3.106 1.00 89.81 85 GLU A C 1
ATOM 687 O O . GLU A 1 85 ? 5.063 3.328 3.023 1.00 89.81 85 GLU A O 1
ATOM 692 N N . LYS A 1 86 ? 6.699 2.165 2.016 1.00 91.81 86 LYS A N 1
ATOM 693 C CA . LYS A 1 86 ? 6.353 2.539 0.636 1.00 91.81 86 LYS A CA 1
ATOM 694 C C . LYS A 1 86 ? 6.699 1.413 -0.329 1.00 91.81 86 LYS A C 1
ATOM 696 O O . LYS A 1 86 ? 7.724 0.754 -0.172 1.00 91.81 86 LYS A O 1
ATOM 701 N N . LEU A 1 87 ? 5.880 1.236 -1.364 1.00 92.88 87 LEU A N 1
ATOM 702 C CA . LEU A 1 87 ? 6.166 0.353 -2.495 1.00 92.88 87 LEU A CA 1
ATOM 703 C C . LEU A 1 87 ? 6.095 1.166 -3.784 1.00 92.88 87 LEU A C 1
ATOM 705 O O . LEU A 1 87 ? 5.078 1.788 -4.075 1.00 92.88 87 LEU A O 1
ATOM 709 N N . TYR A 1 88 ? 7.156 1.099 -4.576 1.00 94.19 88 TYR A N 1
ATOM 710 C CA . TYR A 1 88 ? 7.139 1.467 -5.983 1.00 94.19 88 TYR A CA 1
ATOM 711 C C . TYR A 1 88 ? 7.254 0.197 -6.819 1.00 94.19 88 TYR A C 1
ATOM 713 O O . TYR A 1 88 ? 8.128 -0.632 -6.559 1.00 94.19 88 TYR A O 1
ATOM 721 N N . PHE A 1 89 ? 6.414 0.056 -7.841 1.00 94.06 89 PHE A N 1
ATOM 722 C CA . PHE A 1 89 ? 6.533 -1.026 -8.808 1.00 94.06 89 PHE A CA 1
ATOM 723 C C . PHE A 1 89 ? 6.258 -0.530 -10.230 1.00 94.06 89 PHE A C 1
ATOM 725 O O . PHE A 1 89 ? 5.372 0.285 -10.468 1.00 94.06 89 PHE A O 1
ATOM 732 N N . SER A 1 90 ? 7.030 -1.044 -11.181 1.00 92.62 90 SER A N 1
ATOM 733 C CA . SER A 1 90 ? 6.838 -0.869 -12.616 1.00 92.62 90 SER A CA 1
ATOM 734 C C . SER A 1 90 ? 7.032 -2.225 -13.281 1.00 92.62 90 SER A C 1
ATOM 736 O O . SER A 1 90 ? 8.116 -2.808 -13.207 1.00 92.62 90 SER A O 1
ATOM 738 N N . LEU A 1 91 ? 5.963 -2.748 -13.879 1.00 93.62 91 LEU A N 1
ATOM 739 C CA . LEU A 1 91 ? 5.972 -4.064 -14.510 1.00 93.62 91 LEU A CA 1
ATOM 740 C C . LEU A 1 91 ? 6.522 -3.954 -15.930 1.00 93.62 91 LEU A C 1
ATOM 742 O O . LEU A 1 91 ? 6.037 -3.145 -16.725 1.00 93.62 91 LEU A O 1
ATOM 746 N N . PHE A 1 92 ? 7.513 -4.783 -16.257 1.00 93.75 92 PHE A N 1
ATOM 747 C CA . PHE A 1 92 ? 8.194 -4.732 -17.549 1.00 93.75 92 PHE A CA 1
ATOM 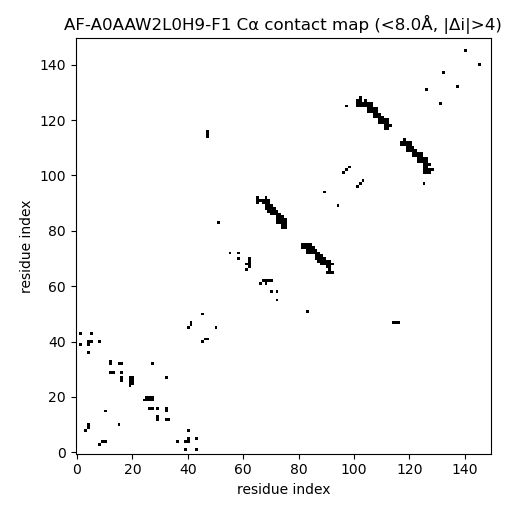748 C C . PHE A 1 92 ? 7.230 -4.959 -18.706 1.00 93.75 92 PHE A C 1
ATOM 750 O O . PHE A 1 92 ? 7.180 -4.139 -19.616 1.00 93.75 92 PHE A O 1
ATOM 757 N N . ALA A 1 93 ? 6.398 -6.001 -18.626 1.00 90.25 93 ALA A N 1
ATOM 758 C CA . ALA A 1 93 ? 5.396 -6.288 -19.651 1.00 90.25 93 ALA A CA 1
ATOM 759 C C . ALA A 1 93 ? 4.488 -5.078 -19.958 1.00 90.25 93 ALA A C 1
ATOM 761 O O . ALA A 1 93 ? 4.280 -4.744 -21.122 1.00 90.25 93 ALA A O 1
ATOM 762 N N . MET A 1 94 ? 4.007 -4.369 -18.927 1.00 88.81 94 MET A N 1
ATOM 763 C CA . MET A 1 94 ? 3.152 -3.186 -19.105 1.00 88.81 94 MET A CA 1
ATOM 764 C C . MET A 1 94 ? 3.916 -2.013 -19.719 1.00 88.81 94 MET A C 1
ATOM 766 O O . MET A 1 94 ? 3.413 -1.350 -20.623 1.00 88.81 94 MET A O 1
ATOM 770 N N . LYS A 1 95 ? 5.144 -1.768 -19.250 1.00 89.12 95 LYS A N 1
ATOM 771 C CA . LYS A 1 95 ? 6.012 -0.722 -19.796 1.00 89.12 95 LYS A CA 1
ATOM 772 C C . LYS A 1 95 ? 6.312 -0.977 -21.276 1.00 89.12 95 LYS A C 1
ATOM 774 O O . LYS A 1 95 ? 6.206 -0.060 -22.082 1.00 89.12 95 LYS A O 1
ATOM 779 N N . SER A 1 96 ? 6.660 -2.210 -21.634 1.00 90.06 96 SER A N 1
ATOM 780 C CA . SER A 1 96 ? 6.981 -2.607 -23.007 1.00 90.06 96 SER A CA 1
ATOM 781 C C . SER A 1 96 ? 5.762 -2.530 -23.928 1.00 90.06 96 SER A C 1
ATOM 783 O O . SER A 1 96 ? 5.872 -2.020 -25.041 1.00 90.06 96 SER A O 1
ATOM 785 N N . ALA A 1 97 ? 4.584 -2.954 -23.463 1.00 88.25 97 ALA A N 1
ATOM 786 C CA . ALA A 1 97 ? 3.335 -2.803 -24.212 1.00 88.25 97 ALA A CA 1
ATOM 787 C C . ALA A 1 97 ? 2.990 -1.323 -24.456 1.00 88.25 97 ALA A C 1
ATOM 789 O O . ALA A 1 97 ? 2.651 -0.937 -25.571 1.00 88.25 97 ALA A O 1
ATOM 790 N N . PHE A 1 98 ? 3.153 -0.472 -23.438 1.00 86.00 98 PHE A N 1
ATOM 791 C CA . PHE A 1 98 ? 2.938 0.966 -23.582 1.00 86.00 98 PHE A CA 1
ATOM 792 C C . PHE A 1 98 ? 3.895 1.589 -24.607 1.00 86.00 98 PHE A C 1
ATOM 794 O O . PHE A 1 98 ? 3.452 2.299 -25.501 1.00 86.00 98 PHE A O 1
ATOM 801 N N . LEU A 1 99 ? 5.194 1.291 -24.522 1.00 87.19 99 LEU A N 1
ATOM 802 C CA . LEU A 1 99 ? 6.190 1.857 -25.439 1.00 87.19 99 LEU A CA 1
ATOM 803 C C . LEU A 1 99 ? 6.046 1.359 -26.883 1.00 87.19 99 LEU A C 1
ATOM 805 O O . LEU A 1 99 ? 6.435 2.072 -27.801 1.00 87.19 99 LEU A O 1
ATOM 809 N N . SER A 1 100 ? 5.521 0.149 -27.087 1.00 88.69 100 SER A N 1
ATOM 810 C CA . SER A 1 100 ? 5.361 -0.434 -28.426 1.00 88.69 100 SER A CA 1
ATOM 811 C C . SER A 1 100 ? 4.075 -0.009 -29.133 1.00 88.69 100 SER A C 1
ATOM 813 O O . SER A 1 100 ? 4.081 0.093 -30.356 1.00 88.69 100 SER A O 1
ATOM 815 N N . GLY A 1 101 ? 2.982 0.228 -28.399 1.00 80.81 101 GLY A N 1
ATOM 816 C CA . GLY A 1 101 ? 1.661 0.423 -29.009 1.00 80.81 101 GLY A CA 1
ATOM 817 C C . GLY A 1 101 ? 0.874 1.647 -28.545 1.00 80.81 101 GLY A C 1
ATOM 818 O O . GLY A 1 101 ? -0.130 1.987 -29.171 1.00 80.81 101 GLY A O 1
ATOM 819 N N . CYS A 1 102 ? 1.282 2.325 -27.470 1.00 81.75 102 CYS A N 1
ATOM 820 C CA . CYS A 1 102 ? 0.546 3.472 -26.943 1.00 81.75 102 CYS A CA 1
ATOM 821 C C . CYS A 1 102 ? 1.183 4.800 -27.360 1.00 81.75 102 CYS A C 1
ATOM 823 O O . CYS A 1 102 ? 2.389 4.914 -27.567 1.00 81.75 102 CYS A O 1
ATOM 825 N N . ARG A 1 103 ? 0.357 5.850 -27.440 1.00 81.31 103 ARG A N 1
ATOM 826 C CA . ARG A 1 103 ? 0.864 7.220 -27.575 1.00 81.31 103 ARG A CA 1
ATOM 827 C C . ARG 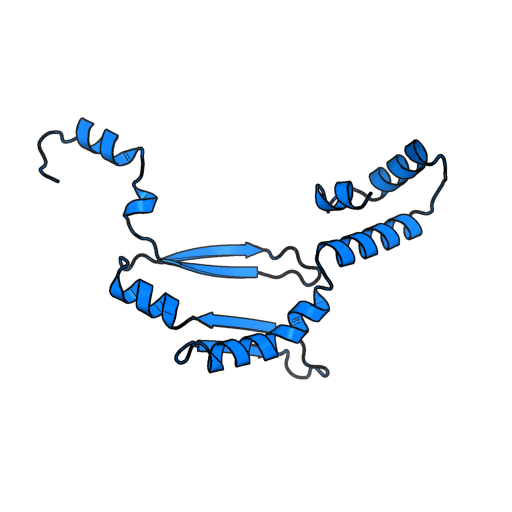A 1 103 ? 1.573 7.628 -26.276 1.00 81.31 103 ARG A C 1
ATOM 829 O O . ARG A 1 103 ? 1.148 7.181 -25.210 1.00 81.31 103 ARG A O 1
ATOM 836 N N . PRO A 1 104 ? 2.591 8.505 -26.328 1.00 79.00 104 PRO A N 1
ATOM 837 C CA . PRO A 1 104 ? 3.340 8.959 -25.154 1.00 79.00 104 PRO A CA 1
ATOM 838 C C . PRO A 1 104 ? 2.538 9.967 -24.309 1.00 79.00 104 PRO A C 1
ATOM 840 O O . PRO A 1 104 ? 3.022 11.041 -23.968 1.00 79.00 104 PRO A O 1
ATOM 843 N N . LEU A 1 105 ? 1.287 9.632 -23.987 1.00 83.69 105 LEU A N 1
ATOM 844 C CA . LEU A 1 105 ? 0.424 10.389 -23.096 1.00 83.69 105 LEU A CA 1
ATOM 845 C C . LEU A 1 105 ? 0.319 9.640 -21.771 1.00 83.69 105 LEU A C 1
ATOM 847 O O . LEU A 1 105 ? -0.164 8.508 -21.721 1.00 83.69 105 LEU A O 1
ATOM 851 N N . ILE A 1 106 ? 0.770 10.290 -20.702 1.00 86.81 106 ILE A N 1
ATOM 852 C CA . ILE A 1 106 ? 0.752 9.742 -19.349 1.00 86.81 106 ILE A CA 1
ATOM 853 C C . ILE A 1 106 ? -0.133 10.641 -18.491 1.00 86.81 106 ILE A C 1
ATOM 855 O O . ILE A 1 106 ? 0.162 11.821 -18.317 1.00 86.81 106 ILE A O 1
ATOM 859 N N . GLY A 1 107 ? -1.210 10.073 -17.958 1.00 88.81 107 GLY A N 1
ATOM 860 C CA . GLY A 1 107 ? -1.993 10.675 -16.885 1.00 88.81 107 GLY A CA 1
ATOM 861 C C . GLY A 1 107 ? -1.496 10.180 -15.532 1.00 88.81 107 GLY A C 1
ATOM 862 O O . GLY A 1 107 ? -1.092 9.024 -15.405 1.00 88.81 107 GLY A O 1
ATOM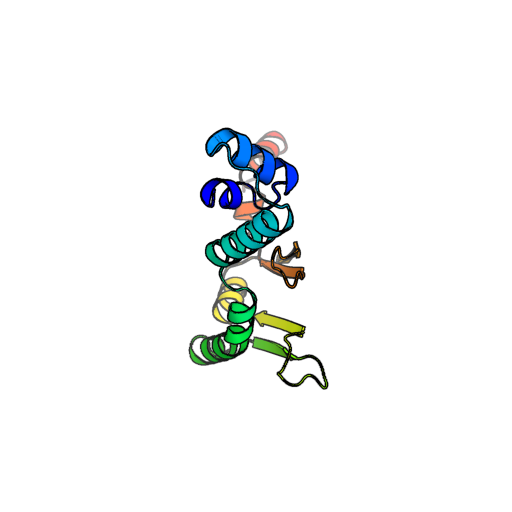 863 N N . LEU A 1 108 ? -1.527 11.039 -14.518 1.00 90.50 108 LEU A N 1
ATOM 864 C CA . LEU A 1 108 ? -1.248 10.659 -13.137 1.00 90.50 108 LEU A CA 1
ATOM 865 C C . LEU A 1 108 ? -2.538 10.772 -12.333 1.00 90.50 108 LEU A C 1
ATOM 867 O O . LEU A 1 108 ? -3.148 11.837 -12.299 1.00 90.50 108 LEU A O 1
ATOM 871 N N . ASP A 1 109 ? -2.933 9.674 -11.702 1.00 92.75 109 ASP A N 1
ATOM 872 C CA . ASP A 1 109 ? -4.092 9.613 -10.820 1.00 92.75 109 ASP A CA 1
ATOM 873 C C . ASP A 1 109 ? -3.678 9.095 -9.440 1.00 92.75 109 ASP A C 1
ATOM 875 O O . ASP A 1 109 ? -2.645 8.437 -9.271 1.00 92.75 109 ASP A O 1
ATOM 879 N N . GLY A 1 110 ? -4.477 9.423 -8.433 1.00 91.62 110 GLY A N 1
ATOM 880 C CA . GLY A 1 110 ? -4.218 9.069 -7.054 1.00 91.62 110 GLY A CA 1
ATOM 881 C C . GLY A 1 110 ? -5.496 8.807 -6.278 1.00 91.62 110 GLY A C 1
ATOM 882 O O . GLY A 1 110 ? -6.462 9.557 -6.374 1.00 91.62 110 GLY A O 1
ATOM 883 N N . CYS A 1 111 ? -5.493 7.773 -5.440 1.00 92.00 111 CYS A N 1
ATOM 884 C CA . CYS A 1 111 ? -6.608 7.503 -4.542 1.00 92.00 111 CYS A CA 1
ATOM 885 C C . CYS A 1 111 ? -6.149 7.180 -3.119 1.00 92.00 111 CYS A C 1
ATOM 887 O O . CYS A 1 111 ? -5.046 6.685 -2.876 1.00 92.00 111 CYS A O 1
ATOM 889 N N . PHE A 1 112 ? -7.021 7.462 -2.151 1.00 89.62 112 PHE A N 1
ATOM 890 C CA . PHE A 1 112 ? -6.799 7.080 -0.761 1.00 89.62 112 PHE A CA 1
ATOM 891 C C . PHE A 1 112 ? -7.220 5.628 -0.530 1.00 89.62 112 PHE A C 1
ATOM 893 O O . PHE A 1 112 ? -8.352 5.235 -0.826 1.00 89.62 112 PHE A O 1
ATOM 900 N N . LEU A 1 113 ? -6.325 4.840 0.066 1.00 84.75 113 LEU A N 1
ATOM 901 C CA . LEU A 1 113 ? -6.602 3.458 0.439 1.00 84.75 113 LEU A CA 1
ATOM 902 C C . LEU A 1 113 ? -7.563 3.412 1.631 1.00 84.75 113 LEU A C 1
ATOM 904 O O . LEU A 1 113 ? -7.359 4.072 2.651 1.00 84.75 113 LEU A O 1
ATOM 908 N N . LYS A 1 114 ? -8.604 2.582 1.518 1.00 77.62 114 LYS A N 1
ATOM 909 C CA . LYS A 1 114 ? -9.620 2.362 2.566 1.00 77.62 114 LYS A CA 1
ATOM 910 C C . LYS A 1 114 ? -9.283 1.176 3.486 1.00 77.62 114 LYS A C 1
ATOM 912 O O . LYS A 1 114 ? -10.195 0.510 3.985 1.00 77.62 114 LYS A O 1
ATOM 917 N N . THR A 1 115 ? -7.996 0.913 3.694 1.00 75.00 115 THR A N 1
ATOM 918 C CA . THR A 1 115 ? -7.476 -0.107 4.622 1.00 75.00 115 THR A CA 1
ATOM 919 C C . THR A 1 115 ? -7.372 0.462 6.040 1.00 75.00 115 THR A C 1
ATOM 921 O O . THR A 1 115 ? -7.470 1.675 6.249 1.00 75.00 115 THR A O 1
ATOM 924 N N . CYS A 1 116 ? -7.179 -0.394 7.042 1.00 71.94 116 CYS A N 1
ATOM 925 C CA . CYS A 1 116 ? -7.006 0.027 8.433 1.00 71.94 116 CYS A CA 1
ATOM 926 C C . CYS A 1 116 ? -5.724 0.850 8.652 1.00 71.94 116 CYS A C 1
ATOM 928 O O . CYS A 1 116 ? -5.704 1.722 9.521 1.00 71.94 116 CYS A O 1
ATOM 930 N N . PHE A 1 117 ? -4.704 0.636 7.818 1.00 76.69 117 PHE A N 1
ATOM 931 C CA . PHE A 1 117 ? -3.442 1.381 7.836 1.00 76.69 117 PHE A CA 1
ATOM 932 C C . PHE A 1 117 ? -3.519 2.712 7.088 1.00 76.69 117 PHE A C 1
ATOM 934 O O . PHE A 1 117 ? -2.661 3.572 7.285 1.00 76.69 117 PHE A O 1
ATOM 941 N N . LYS A 1 118 ? -4.577 2.909 6.285 1.00 78.50 118 LYS A N 1
ATOM 942 C CA . LYS A 1 118 ? -4.732 4.042 5.366 1.00 78.50 118 LYS A CA 1
ATOM 943 C C . LYS A 1 118 ? -3.540 4.119 4.395 1.00 78.50 118 LYS A C 1
ATOM 945 O O . LYS A 1 118 ? -2.663 3.261 4.371 1.00 78.50 118 LYS A O 1
ATOM 950 N N . GLY A 1 119 ? -3.537 5.116 3.521 1.00 86.50 119 GLY A N 1
ATOM 951 C CA . GLY A 1 119 ? -2.445 5.325 2.575 1.00 86.50 119 GLY A CA 1
ATOM 952 C C . GLY A 1 119 ? -2.917 5.995 1.300 1.00 86.50 119 GLY A C 1
ATOM 953 O O . GLY A 1 119 ? -4.101 6.296 1.143 1.00 86.50 119 GLY A O 1
ATOM 954 N N . GLN A 1 120 ? -1.973 6.224 0.398 1.00 92.00 120 GLN A N 1
ATOM 955 C CA . GLN A 1 120 ? -2.224 6.788 -0.920 1.00 92.00 120 GLN A CA 1
ATOM 956 C C . GLN A 1 120 ? -1.641 5.843 -1.963 1.00 92.00 120 GLN A C 1
ATOM 958 O O . GLN A 1 120 ? -0.511 5.375 -1.819 1.00 92.00 120 GLN A O 1
ATOM 963 N N . LEU A 1 121 ? -2.423 5.560 -2.996 1.00 91.94 121 LEU A N 1
ATOM 964 C CA . LEU A 1 121 ? -1.976 4.860 -4.186 1.00 91.94 121 LEU A CA 1
ATOM 965 C C . LEU A 1 121 ? -1.892 5.883 -5.311 1.00 91.94 121 LEU A C 1
ATOM 967 O O . LEU A 1 121 ? -2.903 6.488 -5.647 1.00 91.94 121 LEU A O 1
ATOM 971 N N . LEU A 1 122 ? -0.698 6.065 -5.870 1.00 93.38 122 LEU A N 1
ATOM 972 C CA . LEU A 1 122 ? -0.465 6.888 -7.053 1.00 93.38 122 LEU A CA 1
ATOM 973 C C . LEU A 1 122 ? -0.208 5.969 -8.244 1.00 93.38 122 LEU A C 1
ATOM 975 O O . LEU A 1 122 ? 0.610 5.052 -8.149 1.00 93.38 122 LEU A O 1
ATOM 979 N N . VAL A 1 123 ? -0.895 6.217 -9.354 1.00 90.88 123 VAL A N 1
ATOM 980 C CA . VAL A 1 123 ? -0.804 5.408 -10.570 1.00 90.88 123 VAL A CA 1
ATOM 981 C C . VAL A 1 123 ? -0.574 6.318 -11.766 1.00 90.88 123 VAL A C 1
ATOM 983 O O . VAL A 1 123 ? -1.307 7.277 -11.990 1.00 90.88 123 VAL A O 1
ATOM 986 N N . ALA A 1 124 ? 0.445 5.992 -12.557 1.00 88.81 124 ALA A N 1
ATOM 987 C CA . ALA A 1 124 ? 0.621 6.559 -13.884 1.00 88.81 124 ALA A CA 1
ATOM 988 C C . ALA A 1 124 ? -0.106 5.667 -14.899 1.00 88.81 124 ALA A C 1
ATOM 990 O O . ALA A 1 124 ? 0.205 4.479 -15.013 1.00 88.81 124 ALA A O 1
ATOM 991 N N . VAL A 1 125 ? -1.073 6.227 -15.623 1.00 84.75 125 VAL A N 1
ATOM 992 C CA . VAL A 1 125 ? -1.879 5.524 -16.625 1.00 84.75 125 VAL A CA 1
ATOM 993 C C . VAL A 1 125 ? -1.510 6.035 -18.011 1.00 84.75 125 VAL A C 1
ATOM 995 O O . VAL A 1 125 ? -1.529 7.237 -18.274 1.00 84.75 125 VAL A O 1
ATOM 998 N N . GLY A 1 126 ? -1.171 5.111 -18.906 1.00 80.44 126 GLY A N 1
ATOM 999 C CA . GLY A 1 126 ? -0.948 5.414 -20.314 1.00 80.44 126 GLY A CA 1
ATOM 1000 C C . GLY A 1 126 ? -2.270 5.538 -21.066 1.00 80.44 126 GLY A C 1
ATOM 1001 O O . GLY A 1 126 ? -3.083 4.617 -21.021 1.00 80.44 126 GLY A O 1
ATOM 1002 N N . GLY A 1 127 ? -2.484 6.656 -21.758 1.00 67.12 127 GLY A N 1
ATOM 1003 C CA . GLY A 1 127 ? -3.681 6.886 -22.565 1.00 67.12 127 GLY A CA 1
ATOM 1004 C C . GLY A 1 127 ? -3.431 6.636 -24.051 1.00 67.12 127 GLY A C 1
ATOM 1005 O O . GLY A 1 127 ? -2.549 7.245 -24.655 1.00 67.12 127 GLY A O 1
ATOM 1006 N N . THR A 1 128 ? -4.245 5.794 -24.684 1.00 58.59 128 THR A N 1
ATOM 1007 C CA . THR A 1 128 ? -4.427 5.817 -26.139 1.00 58.59 128 THR A CA 1
ATOM 1008 C C . THR A 1 128 ? -5.544 6.805 -26.469 1.00 58.59 128 THR A C 1
ATOM 1010 O O . THR A 1 128 ? -6.625 6.756 -25.895 1.00 58.59 128 THR A O 1
ATOM 1013 N N . VAL A 1 129 ? -5.303 7.712 -27.421 1.00 54.38 129 VAL A N 1
ATOM 1014 C CA . VAL A 1 129 ? -6.280 8.725 -27.885 1.00 54.38 129 VAL A CA 1
ATOM 1015 C C . VAL A 1 129 ? -7.633 8.108 -28.295 1.00 54.38 129 VAL A C 1
ATOM 1017 O O . VAL A 1 129 ? -8.649 8.784 -28.273 1.00 54.38 129 VAL A O 1
ATOM 1020 N N . MET A 1 130 ? -7.711 6.804 -28.554 1.00 49.94 130 MET A N 1
ATOM 1021 C CA . MET A 1 130 ? -8.977 6.145 -28.882 1.00 49.94 130 MET A CA 1
ATOM 1022 C C . MET A 1 130 ? -9.991 6.087 -27.725 1.00 49.94 130 MET A C 1
ATOM 1024 O O . MET A 1 130 ? -11.179 6.000 -28.005 1.00 49.94 130 MET A O 1
ATOM 1028 N N . THR A 1 131 ? -9.591 6.172 -26.449 1.00 48.84 131 THR A N 1
ATOM 1029 C CA . THR A 1 131 ? -10.549 6.131 -25.319 1.00 48.84 131 THR A CA 1
ATOM 1030 C C . THR A 1 131 ? -10.977 7.506 -24.806 1.00 48.84 131 THR A C 1
ATOM 1032 O O . THR A 1 131 ? -12.058 7.617 -24.238 1.00 48.84 131 THR A O 1
ATOM 1035 N N . ILE A 1 132 ? -10.194 8.567 -25.034 1.00 48.03 132 ILE A N 1
ATOM 1036 C CA . ILE A 1 132 ? -10.542 9.932 -24.580 1.00 48.03 132 ILE A CA 1
ATOM 1037 C C . ILE A 1 132 ? -11.476 10.639 -25.586 1.00 48.03 132 ILE A C 1
ATOM 1039 O O . ILE A 1 132 ? -12.228 11.533 -25.214 1.00 48.03 132 ILE A O 1
ATOM 1043 N N . TRP A 1 133 ? -11.486 10.205 -26.853 1.00 47.53 133 TRP A N 1
ATOM 1044 C CA . TRP A 1 133 ? -12.249 10.851 -27.934 1.00 47.53 133 TRP A CA 1
ATOM 1045 C C . TRP A 1 133 ? -13.537 10.111 -28.318 1.00 47.53 133 TRP A C 1
ATOM 1047 O O . TRP A 1 133 ? -14.285 10.568 -29.184 1.00 47.53 133 TRP A O 1
ATOM 1057 N N . GLN A 1 134 ? -13.853 8.988 -27.670 1.00 51.22 134 GLN A N 1
ATOM 1058 C CA . GLN A 1 134 ? -15.067 8.229 -27.970 1.00 51.22 134 GLN A CA 1
ATOM 1059 C C . GLN A 1 134 ? -16.295 8.801 -27.253 1.00 51.22 134 GLN A C 1
ATOM 1061 O O . GLN A 1 134 ? -16.721 8.300 -26.216 1.00 51.22 134 GLN A O 1
ATOM 1066 N N . LYS A 1 135 ? -16.869 9.855 -27.851 1.00 52.28 135 LYS A N 1
ATOM 1067 C CA . LYS A 1 135 ? -18.246 9.856 -28.401 1.00 52.28 135 LYS A CA 1
ATOM 1068 C C . LYS A 1 135 ? -18.749 11.246 -28.792 1.00 52.28 135 LYS A C 1
ATOM 1070 O O . LYS A 1 135 ? -19.615 11.319 -29.641 1.00 52.28 135 LYS A O 1
ATOM 1075 N N . GLY A 1 136 ? -18.235 12.324 -28.199 1.00 55.94 136 GLY A N 1
ATOM 1076 C CA . GLY A 1 136 ? -18.783 13.672 -28.437 1.00 55.94 136 GLY A CA 1
ATOM 1077 C C . GLY A 1 136 ? -18.011 14.526 -29.442 1.00 55.94 136 GLY A C 1
ATOM 1078 O O . GLY A 1 136 ? -18.586 15.393 -30.087 1.00 55.94 136 GLY A O 1
ATOM 1079 N N . LEU A 1 137 ? -16.701 14.307 -29.575 1.00 57.59 137 LEU A N 1
ATOM 1080 C CA . LEU A 1 137 ? -15.840 15.276 -30.257 1.00 57.59 137 LEU A CA 1
ATOM 1081 C C . LEU A 1 137 ? -15.693 14.998 -31.761 1.00 57.59 137 LEU A C 1
ATOM 1083 O O . LEU A 1 137 ? -15.541 15.930 -32.537 1.00 57.59 137 LEU A O 1
ATOM 1087 N N . ILE A 1 138 ? -15.827 13.740 -32.194 1.00 60.88 138 ILE A N 1
ATOM 1088 C CA . ILE A 1 138 ? -15.852 13.403 -33.628 1.00 60.88 138 ILE A CA 1
ATOM 1089 C C . ILE A 1 138 ? -17.108 13.975 -34.302 1.00 60.88 138 ILE A C 1
ATOM 1091 O O . ILE A 1 138 ? -17.010 14.504 -35.405 1.00 60.88 138 ILE A O 1
ATOM 1095 N N . ASP A 1 139 ? -18.264 13.927 -33.637 1.00 62.56 139 ASP A N 1
ATOM 1096 C CA . ASP A 1 139 ? -19.502 14.499 -34.180 1.00 62.56 139 ASP A CA 1
ATOM 1097 C C . ASP A 1 139 ? -19.433 16.036 -34.218 1.00 62.56 139 ASP A C 1
ATOM 1099 O O . ASP A 1 139 ? -19.781 16.639 -35.230 1.00 62.56 139 ASP A O 1
ATOM 1103 N N . ALA A 1 140 ? -18.855 16.663 -33.185 1.00 63.38 140 ALA A N 1
ATOM 1104 C CA . ALA A 1 140 ? -18.613 18.108 -33.164 1.00 63.38 140 ALA A CA 1
ATOM 1105 C C . ALA A 1 140 ? -17.592 18.571 -34.226 1.00 63.38 140 ALA A C 1
ATOM 1107 O O . ALA A 1 140 ? -17.750 19.640 -34.809 1.00 63.38 140 ALA A O 1
ATOM 1108 N N . LEU A 1 141 ? -16.549 17.781 -34.509 1.00 62.22 141 LEU A N 1
ATOM 1109 C CA . LEU A 1 141 ? -15.566 18.097 -35.554 1.00 62.22 141 LEU A CA 1
ATOM 1110 C C . LEU A 1 141 ? -16.150 17.970 -36.964 1.00 62.22 141 LEU A C 1
ATOM 1112 O O . LEU A 1 141 ? -15.835 18.800 -37.811 1.00 62.22 141 LEU A O 1
ATOM 1116 N N . LYS A 1 142 ? -17.037 16.995 -37.199 1.00 68.00 142 LYS A N 1
ATOM 1117 C CA . LYS A 1 142 ? -17.770 16.866 -38.468 1.00 68.00 142 LYS A CA 1
ATOM 1118 C C . LYS A 1 142 ? -18.730 18.031 -38.719 1.00 68.00 142 LYS A C 1
ATOM 1120 O O . LYS A 1 142 ? -18.903 18.416 -39.869 1.00 68.00 142 LYS A O 1
ATOM 1125 N N . GLU A 1 143 ? -19.339 18.595 -37.672 1.00 72.25 143 GLU A N 1
ATOM 1126 C CA . GLU A 1 143 ? -20.155 19.814 -37.794 1.00 72.25 143 GLU A CA 1
ATOM 1127 C C . GLU A 1 143 ? -19.308 21.064 -38.059 1.00 72.25 143 GLU A C 1
ATOM 1129 O O . GLU A 1 143 ? -19.695 21.912 -38.860 1.00 72.25 143 GLU A O 1
ATOM 1134 N N . LEU A 1 144 ? -18.160 21.195 -37.388 1.00 70.75 144 LEU A N 1
ATOM 1135 C CA . LEU A 1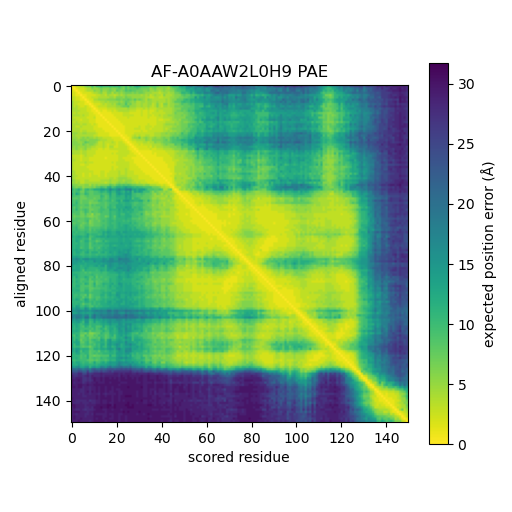 144 ? -17.328 22.399 -37.461 1.00 70.75 144 LEU A CA 1
ATOM 1136 C C . LEU A 1 144 ? -16.423 22.456 -38.698 1.00 70.75 144 LEU A C 1
ATOM 1138 O O . LEU A 1 144 ? -16.123 23.555 -39.161 1.00 70.75 144 LEU A O 1
ATOM 1142 N N . VAL A 1 145 ? -15.970 21.313 -39.225 1.00 71.19 145 VAL A N 1
ATOM 1143 C CA . VAL A 1 145 ? -15.072 21.248 -40.392 1.00 71.19 145 VAL A CA 1
ATOM 1144 C C . VAL A 1 145 ? -15.431 20.039 -41.276 1.00 71.19 145 VAL A C 1
ATOM 1146 O O . VAL A 1 145 ? -14.745 19.018 -41.251 1.00 71.19 145 VAL A O 1
ATOM 1149 N N . PRO A 1 146 ? -16.511 20.125 -42.071 1.00 68.00 146 PRO A N 1
ATOM 1150 C CA . PRO A 1 146 ? -17.044 18.976 -42.809 1.00 68.00 146 PRO A CA 1
ATOM 1151 C C . PRO A 1 146 ? -16.158 18.481 -43.968 1.00 68.00 146 PRO A C 1
ATOM 1153 O O . PRO A 1 146 ? -16.362 17.366 -44.439 1.00 68.00 146 PRO A O 1
ATOM 1156 N N . GLU A 1 147 ? -15.180 19.270 -44.426 1.00 62.72 147 GLU A N 1
ATOM 1157 C CA . GLU A 1 147 ? -14.355 18.946 -45.606 1.00 62.72 147 GLU A CA 1
ATOM 1158 C C . GLU A 1 147 ? -12.930 18.460 -45.286 1.00 62.72 147 GLU A C 1
ATOM 1160 O O . GLU A 1 147 ? -12.123 18.278 -46.197 1.00 62.72 147 GLU A O 1
ATOM 1165 N N . SER A 1 148 ? -12.574 18.233 -44.017 1.00 58.97 148 SER A N 1
ATOM 1166 C CA . SER A 1 148 ? -11.261 17.654 -43.706 1.00 58.97 148 SER A CA 1
ATOM 1167 C C . SER A 1 148 ? -11.270 16.134 -43.893 1.00 58.97 148 SER A C 1
ATOM 1169 O O . SER A 1 148 ? -11.993 15.437 -43.181 1.00 58.97 148 SER A O 1
ATOM 1171 N N . GLU A 1 149 ? -10.443 15.609 -44.801 1.00 53.66 149 GLU A N 1
ATOM 1172 C CA . GLU A 1 149 ? -10.138 14.174 -44.845 1.00 53.66 149 GLU A CA 1
ATOM 1173 C C . GLU A 1 149 ? -9.395 13.774 -43.556 1.00 53.66 149 GLU A C 1
ATOM 1175 O O . GLU A 1 149 ? -8.355 14.345 -43.213 1.00 53.66 149 GLU A O 1
ATOM 1180 N N . HIS A 1 150 ? -9.979 12.831 -42.812 1.00 55.53 150 HIS A N 1
ATOM 1181 C CA . HIS A 1 150 ? -9.441 12.256 -41.575 1.00 55.53 150 HIS A CA 1
ATOM 1182 C C . HIS A 1 150 ? -8.789 10.898 -41.821 1.00 55.53 150 HIS A C 1
ATOM 1184 O O . HIS A 1 150 ? -9.370 10.105 -42.598 1.00 55.53 150 HIS A O 1
#

Nearest PDB structures (foldseek):
  3m05-assembly1_A  TM=2.353E-01  e=2.763E+00  Pediococcus pentosaceus ATCC 25745
  3m05-assembly1_B  TM=2.416E-01  e=4.044E+00  Pediococcus pentosaceus ATCC 25745

Sequence (150 aa):
MENAIRDNPNIPIQQLKNTILKKCNVEVSRFKVLRAKKTALEAIRGADTKQYEYLWNYCETVRQHNPGSKLILRKVDGSDPPVFEKLYFSLFAMKSAFLSGCRPLIGLDGCFLKTCFKGQLLVAVGGTVMTIWQKGLIDALKELVPESEH

Organism: Sesamum radiatum (NCBI:txid300843)

pLDDT: mean 83.04, std 12.18, range [47.53, 96.12]

Foldseek 3Di:
DLVVCVVPVPPDLVNQQVVCCVPVVDHDDSVVSVVVSVVSVCVNVPPPVVVQVCVVVVVVVLCVPQPPKDKDWDFDPPDVVTHTDDIDIDGPVVVVCCVPDADPDWDKDKDWDPDPVIDMDIDIDTDHPVVVPPDPVVVVCCVVPVPDDD

Secondary structure (DSSP, 8-state):
-HHHHHH-TT--HHHHHHHHHHHH-----HHHHHHHHHHHHHHHH--HHHHHHTHHHHHHHHHHHSTT-EEEEEE-TT-SSPPEEEEEEE-HHHHHHHHHHS-S-EEEEEEE--STT--EEEEEEEPPHHHHSTTTHHHHHHHH-TT---

Radius of gyration: 24.12 Å; Cα contacts (8 Å, |Δi|>4): 139; chains: 1; bounding box: 50×37×70 Å

Solvent-accessible surface area (backbone atoms only — not comparable to full-atom values): 9274 Å² total; per-residue (Å²): 109,61,66,58,41,69,80,40,75,79,66,53,67,67,59,52,48,53,50,44,30,74,74,68,75,46,94,69,57,72,68,57,53,50,52,51,50,50,53,44,49,36,69,73,73,42,58,61,70,59,58,62,64,44,48,60,59,49,52,51,50,44,49,71,77,39,67,81,35,49,73,49,77,43,60,45,85,93,44,83,76,77,39,84,68,50,77,49,76,48,54,33,70,61,54,52,51,41,73,74,75,41,53,101,40,74,46,78,49,73,48,74,46,92,55,96,85,50,54,74,50,77,49,79,45,77,44,48,72,75,72,82,49,73,73,66,55,62,61,52,44,49,72,75,48,72,85,66,90,125

Mean predicted aligned error: 11.88 Å